Protein AF-A0A2G9P1X6-F1 (afdb_monomer_lite)

Sequence (81 aa):
MGPALEAKEALEVLMNQKIVPDLIDKVCNIAGSMFELLGKKNGYALAKKILESGKAEQKMREIIKAQGGNPSIRPEDIRIG

Structure (mmCIF, N/CA/C/O backbone):
data_AF-A0A2G9P1X6-F1
#
_entry.id   AF-A0A2G9P1X6-F1
#
loop_
_atom_site.group_PDB
_atom_site.id
_atom_site.type_symbol
_atom_site.label_atom_id
_atom_site.label_alt_id
_atom_site.label_comp_id
_atom_site.label_asym_id
_atom_site.label_entity_id
_atom_site.label_seq_id
_atom_site.pdbx_PDB_ins_code
_atom_site.Cartn_x
_atom_site.Cartn_y
_atom_site.Cartn_z
_atom_site.occupancy
_atom_site.B_iso_or_equiv
_atom_site.auth_seq_id
_atom_site.auth_comp_id
_atom_site.auth_asym_id
_atom_site.auth_atom_id
_atom_site.pdbx_PDB_model_num
ATOM 1 N N . MET A 1 1 ? 15.108 11.518 -8.645 1.00 64.19 1 MET A N 1
ATOM 2 C CA . MET A 1 1 ? 14.880 10.090 -8.351 1.00 64.19 1 MET A CA 1
ATOM 3 C C . MET A 1 1 ? 14.391 9.429 -9.633 1.00 64.19 1 MET A C 1
ATOM 5 O O . MET A 1 1 ? 13.862 10.135 -10.483 1.00 64.19 1 MET A O 1
ATOM 9 N N . GLY A 1 2 ? 14.729 8.157 -9.856 1.00 91.44 2 GLY A N 1
ATOM 10 C CA . GLY A 1 2 ? 14.443 7.455 -11.113 1.00 91.44 2 GLY A CA 1
ATOM 11 C C . GLY A 1 2 ? 13.226 6.532 -10.979 1.00 91.44 2 GLY A C 1
ATOM 12 O O . GLY A 1 2 ? 13.056 5.956 -9.902 1.00 91.44 2 GLY A O 1
ATOM 13 N N . PRO A 1 3 ? 12.434 6.311 -12.048 1.00 94.44 3 PRO A N 1
ATOM 14 C CA . PRO A 1 3 ? 11.208 5.509 -11.979 1.00 94.44 3 PRO A CA 1
ATOM 15 C C . PRO A 1 3 ? 11.400 4.111 -11.370 1.00 94.44 3 PRO A C 1
ATOM 17 O O . PRO A 1 3 ? 10.578 3.657 -10.581 1.00 94.44 3 PRO A O 1
ATOM 20 N N . ALA A 1 4 ? 12.510 3.437 -11.690 1.00 95.81 4 ALA A N 1
ATOM 21 C CA . ALA A 1 4 ? 12.806 2.101 -11.170 1.00 95.81 4 ALA A CA 1
ATOM 22 C C . ALA A 1 4 ? 13.107 2.093 -9.659 1.00 95.81 4 ALA A C 1
ATOM 24 O O . ALA A 1 4 ? 12.659 1.200 -8.944 1.00 95.81 4 ALA A O 1
ATOM 25 N N . LEU A 1 5 ? 13.840 3.097 -9.164 1.00 95.50 5 LEU A N 1
ATOM 26 C CA . LEU A 1 5 ? 14.168 3.234 -7.740 1.00 95.50 5 LEU A CA 1
ATOM 27 C C . LEU A 1 5 ? 12.919 3.530 -6.905 1.00 95.50 5 LEU A C 1
ATOM 29 O O . LEU A 1 5 ? 12.740 2.937 -5.846 1.00 95.50 5 LEU A O 1
ATOM 33 N N . GLU A 1 6 ? 12.046 4.404 -7.404 1.00 95.19 6 GLU A N 1
ATOM 34 C CA . GLU A 1 6 ? 10.786 4.746 -6.739 1.00 95.19 6 GLU A CA 1
ATOM 35 C C . GLU A 1 6 ? 9.824 3.554 -6.710 1.00 95.19 6 GLU A C 1
ATOM 37 O O . GLU A 1 6 ? 9.249 3.254 -5.666 1.00 95.19 6 GLU A O 1
ATOM 42 N N . ALA A 1 7 ? 9.694 2.823 -7.824 1.00 96.00 7 ALA A N 1
ATOM 43 C CA . ALA A 1 7 ? 8.867 1.619 -7.882 1.00 96.00 7 ALA A CA 1
ATOM 44 C C . ALA A 1 7 ? 9.358 0.542 -6.903 1.00 96.00 7 ALA A C 1
ATOM 46 O O . ALA A 1 7 ? 8.550 -0.108 -6.236 1.00 96.00 7 ALA A O 1
ATOM 47 N N . LYS A 1 8 ? 10.683 0.386 -6.786 1.00 96.56 8 LYS A N 1
ATOM 48 C CA . LYS A 1 8 ? 11.300 -0.520 -5.820 1.00 96.56 8 LYS A CA 1
ATOM 49 C C . LYS A 1 8 ? 10.979 -0.116 -4.386 1.00 96.56 8 LYS A C 1
ATOM 51 O O . LYS A 1 8 ? 10.442 -0.936 -3.650 1.00 96.56 8 LYS A O 1
ATOM 56 N N . GLU A 1 9 ? 11.244 1.132 -4.002 1.00 96.44 9 GLU A N 1
ATOM 57 C CA . GLU A 1 9 ? 10.974 1.606 -2.639 1.00 96.44 9 GLU A CA 1
ATOM 58 C C . GLU A 1 9 ? 9.485 1.510 -2.281 1.00 96.44 9 GLU A C 1
ATOM 60 O O . GLU A 1 9 ? 9.139 1.053 -1.192 1.00 96.44 9 GLU A O 1
ATOM 65 N N . ALA A 1 10 ? 8.593 1.878 -3.204 1.00 96.88 10 ALA A N 1
ATOM 66 C CA . ALA A 1 10 ? 7.154 1.767 -2.994 1.00 96.88 10 ALA A CA 1
ATOM 67 C C . ALA A 1 10 ? 6.723 0.314 -2.743 1.00 96.88 10 ALA A C 1
ATOM 69 O O . ALA A 1 10 ? 5.926 0.056 -1.838 1.00 96.88 10 ALA A O 1
ATOM 70 N N . LEU A 1 11 ? 7.261 -0.641 -3.510 1.00 97.75 11 LEU A N 1
ATOM 71 C CA . LEU A 1 11 ? 6.966 -2.058 -3.318 1.00 97.75 11 LEU A CA 1
ATOM 72 C C . LEU A 1 11 ? 7.552 -2.587 -1.997 1.00 97.75 11 LEU A C 1
ATOM 74 O O . LEU A 1 11 ? 6.850 -3.294 -1.280 1.00 97.75 11 LEU A O 1
ATOM 78 N N . GLU A 1 12 ? 8.778 -2.201 -1.629 1.00 97.94 12 GLU A N 1
ATOM 79 C CA . GLU A 1 12 ? 9.397 -2.564 -0.340 1.00 97.94 12 GLU A CA 1
ATOM 80 C C . GLU A 1 12 ? 8.572 -2.066 0.857 1.00 97.94 12 GLU A C 1
ATOM 82 O O . GLU A 1 12 ? 8.411 -2.789 1.843 1.00 97.94 12 GLU A O 1
ATOM 87 N N . VAL A 1 13 ? 8.023 -0.851 0.770 1.00 98.00 13 VAL A N 1
ATOM 88 C CA . VAL A 1 13 ? 7.163 -0.270 1.813 1.00 98.00 13 VAL A CA 1
ATOM 89 C C . VAL A 1 13 ? 5.817 -0.987 1.881 1.00 98.00 13 VAL A C 1
ATOM 91 O O . VAL A 1 13 ? 5.375 -1.341 2.972 1.00 98.00 13 VAL A O 1
ATO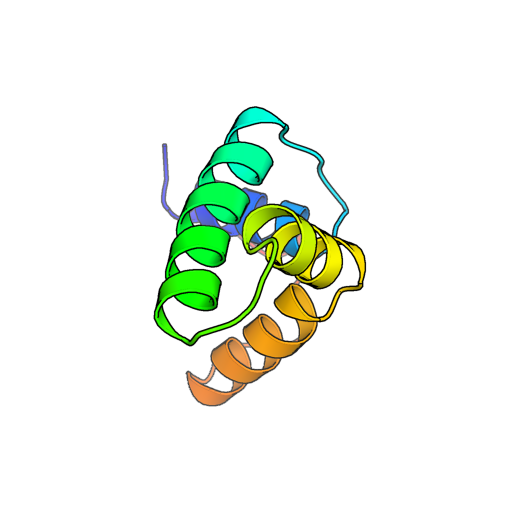M 94 N N . LEU A 1 14 ? 5.176 -1.256 0.738 1.00 98.00 14 LEU A N 1
ATOM 95 C CA . LEU A 1 14 ? 3.922 -2.018 0.694 1.00 98.00 14 LEU A CA 1
ATOM 96 C C . LEU A 1 14 ? 4.085 -3.422 1.288 1.00 98.00 14 LEU A C 1
ATOM 98 O O . LEU A 1 14 ? 3.204 -3.874 2.013 1.00 98.00 14 LEU A O 1
ATOM 102 N N . MET A 1 15 ? 5.218 -4.074 1.021 1.00 97.88 15 MET A N 1
ATOM 103 C CA . MET A 1 15 ? 5.572 -5.397 1.546 1.00 97.88 15 MET A CA 1
ATOM 104 C C . MET A 1 15 ? 6.066 -5.374 3.003 1.00 97.88 15 MET A C 1
ATOM 106 O O . MET A 1 15 ? 6.484 -6.410 3.518 1.00 97.88 15 MET A O 1
ATOM 110 N N . ASN A 1 16 ? 6.062 -4.215 3.672 1.00 96.69 16 ASN A N 1
ATOM 111 C CA . ASN A 1 16 ? 6.611 -4.018 5.020 1.00 96.69 16 ASN A CA 1
ATOM 112 C C . ASN A 1 16 ? 8.087 -4.460 5.174 1.00 96.69 16 ASN A C 1
ATOM 114 O O . ASN A 1 16 ? 8.542 -4.753 6.278 1.00 96.69 16 ASN A O 1
ATOM 118 N N . GLN A 1 17 ? 8.855 -4.497 4.080 1.00 97.19 17 GLN A N 1
ATOM 119 C CA . GLN A 1 17 ? 10.286 -4.830 4.084 1.00 97.19 17 GLN A CA 1
ATOM 120 C C . GLN A 1 17 ? 11.162 -3.614 4.390 1.00 97.19 17 GLN A C 1
ATOM 122 O O . GLN A 1 17 ? 12.292 -3.756 4.856 1.00 97.19 17 GLN A O 1
ATOM 127 N N . LYS A 1 18 ? 10.639 -2.410 4.137 1.00 96.62 18 LYS A N 1
ATOM 128 C CA . LYS A 1 18 ? 11.321 -1.146 4.396 1.00 96.62 18 LYS A CA 1
ATOM 129 C C . LYS A 1 18 ? 10.383 -0.176 5.096 1.00 96.62 18 LYS A C 1
ATOM 131 O O . LYS A 1 18 ? 9.275 0.079 4.635 1.00 96.62 18 LYS A O 1
ATOM 136 N N . ILE A 1 19 ? 10.854 0.400 6.197 1.00 95.12 19 ILE A N 1
ATOM 137 C CA . ILE A 1 19 ? 10.130 1.432 6.939 1.00 95.12 19 ILE A CA 1
ATOM 138 C C . ILE A 1 19 ? 10.755 2.780 6.590 1.00 95.12 19 ILE A C 1
ATOM 140 O O . ILE A 1 19 ? 11.899 3.049 6.949 1.00 95.12 19 ILE A O 1
ATOM 144 N N . VAL A 1 20 ? 9.996 3.627 5.894 1.00 96.38 20 VAL A N 1
ATOM 145 C CA . VAL A 1 20 ? 10.379 5.009 5.574 1.00 96.38 20 VAL A CA 1
ATOM 146 C C . VAL A 1 20 ? 9.382 5.938 6.276 1.00 96.38 20 VAL A C 1
ATOM 148 O O . VAL A 1 20 ? 8.309 6.182 5.720 1.00 96.38 20 VAL A O 1
ATOM 151 N N . PRO A 1 21 ? 9.675 6.417 7.504 1.00 95.69 21 PRO A N 1
ATOM 152 C CA . PRO A 1 21 ? 8.693 7.100 8.349 1.00 95.69 21 PRO A CA 1
ATOM 153 C C . PRO A 1 21 ? 7.994 8.277 7.664 1.00 95.69 21 PRO A C 1
ATOM 155 O O . PRO A 1 21 ? 6.769 8.321 7.652 1.00 95.69 21 PRO A O 1
ATOM 158 N N . ASP A 1 22 ? 8.750 9.164 7.013 1.00 96.69 22 ASP A N 1
ATOM 159 C CA . ASP A 1 22 ? 8.193 10.352 6.352 1.00 96.69 22 ASP A CA 1
ATOM 160 C C . ASP A 1 22 ? 7.271 10.004 5.177 1.00 96.69 22 ASP A C 1
ATOM 162 O O . ASP A 1 22 ? 6.266 10.676 4.944 1.00 96.69 22 ASP A O 1
ATOM 166 N N . LEU A 1 23 ? 7.608 8.956 4.418 1.00 96.12 23 LEU A N 1
ATOM 167 C CA . LEU A 1 23 ? 6.786 8.481 3.306 1.00 96.12 23 LEU A CA 1
ATOM 168 C C . LEU A 1 23 ? 5.505 7.836 3.834 1.00 96.12 23 LEU A C 1
ATOM 170 O O . LEU A 1 23 ? 4.415 8.165 3.371 1.00 96.12 23 LEU A O 1
ATOM 174 N N . ILE A 1 24 ? 5.633 6.950 4.824 1.00 97.50 24 ILE A N 1
ATOM 175 C CA . ILE A 1 24 ? 4.497 6.269 5.450 1.00 97.50 24 ILE A CA 1
ATOM 176 C C . ILE A 1 24 ? 3.540 7.293 6.053 1.00 97.50 24 ILE A C 1
ATOM 178 O O . ILE A 1 24 ? 2.337 7.206 5.813 1.00 97.50 24 ILE A O 1
ATOM 182 N N . ASP A 1 25 ? 4.058 8.280 6.782 1.00 98.00 25 ASP A N 1
ATOM 183 C CA . ASP A 1 25 ? 3.244 9.314 7.406 1.00 98.00 25 ASP A CA 1
ATOM 184 C C . ASP A 1 25 ? 2.488 10.144 6.361 1.00 98.00 25 ASP A C 1
ATOM 186 O O . ASP A 1 25 ? 1.263 10.270 6.431 1.00 98.00 25 ASP A O 1
ATOM 190 N N . LYS A 1 26 ? 3.180 10.624 5.318 1.00 97.81 26 LYS A N 1
ATOM 191 C CA . LYS A 1 26 ? 2.548 11.375 4.220 1.00 97.81 26 LYS A CA 1
ATOM 192 C C . LYS A 1 26 ? 1.456 10.568 3.517 1.00 97.81 26 LYS A C 1
ATOM 194 O O . LYS A 1 26 ? 0.357 11.082 3.312 1.00 97.81 26 LYS A O 1
ATOM 199 N N . VAL A 1 27 ? 1.724 9.311 3.162 1.00 97.44 27 VAL A N 1
ATOM 200 C CA . VAL A 1 27 ? 0.763 8.468 2.430 1.00 97.44 27 VAL A CA 1
ATOM 201 C C . VAL A 1 27 ? -0.428 8.089 3.315 1.00 97.44 27 VAL A C 1
ATOM 203 O O . VAL A 1 27 ? -1.568 8.132 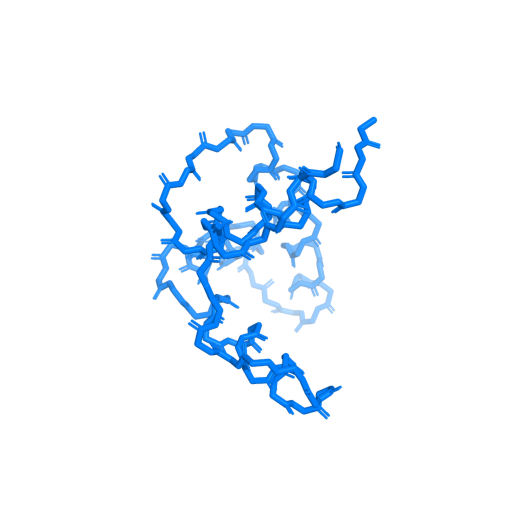2.848 1.00 97.44 27 VAL A O 1
ATOM 206 N N . CYS A 1 28 ? -0.202 7.783 4.597 1.00 98.25 28 CYS A N 1
ATOM 207 C CA . CYS A 1 28 ? -1.281 7.488 5.543 1.00 98.25 28 CYS A CA 1
ATOM 208 C C . CYS A 1 28 ? -2.155 8.715 5.822 1.00 98.25 28 CYS A C 1
ATOM 210 O O . CYS A 1 28 ? -3.365 8.559 5.964 1.00 98.25 28 CYS A O 1
ATOM 212 N N . ASN A 1 29 ? -1.584 9.923 5.844 1.00 98.38 29 ASN A N 1
ATOM 213 C CA . ASN A 1 29 ? -2.355 11.164 5.948 1.00 98.38 29 ASN A CA 1
ATOM 214 C C . ASN A 1 29 ? -3.258 11.371 4.723 1.00 98.38 29 ASN A C 1
ATOM 216 O O . ASN A 1 29 ? -4.454 11.602 4.877 1.00 98.38 29 ASN A O 1
ATOM 220 N N . ILE A 1 30 ? -2.727 11.213 3.504 1.00 98.19 30 ILE A N 1
ATOM 221 C CA . ILE A 1 30 ? -3.514 11.364 2.266 1.00 98.19 30 ILE A CA 1
ATOM 222 C C . ILE A 1 30 ? -4.635 10.317 2.196 1.00 98.19 30 ILE A C 1
ATOM 224 O O . ILE A 1 30 ? -5.804 10.666 2.020 1.00 98.19 30 ILE A O 1
ATOM 228 N N . ALA A 1 31 ? -4.300 9.035 2.370 1.00 98.19 31 ALA A N 1
ATOM 229 C CA . ALA A 1 31 ? -5.283 7.953 2.349 1.00 98.19 31 ALA A CA 1
ATOM 230 C C . ALA A 1 31 ? -6.302 8.090 3.492 1.00 98.19 31 ALA A C 1
ATOM 232 O O . ALA A 1 31 ? -7.489 7.821 3.307 1.00 98.19 31 ALA A O 1
ATOM 233 N N . GLY A 1 32 ? -5.854 8.555 4.659 1.00 98.56 32 GLY A N 1
ATOM 234 C CA . GLY A 1 32 ? -6.699 8.834 5.809 1.00 98.56 32 GLY A CA 1
ATOM 235 C C . GLY A 1 32 ? -7.760 9.887 5.519 1.00 98.56 32 GLY A C 1
ATOM 236 O O . GLY A 1 32 ? -8.940 9.623 5.746 1.00 98.56 32 GLY A O 1
ATOM 237 N N . SER A 1 33 ? -7.371 11.015 4.923 1.00 98.44 33 SER A N 1
ATOM 238 C CA . SER A 1 33 ? -8.313 12.048 4.481 1.00 98.44 33 SER A CA 1
ATOM 239 C C . SER A 1 33 ? -9.347 11.495 3.497 1.00 98.44 33 SER A C 1
ATOM 241 O O . SER A 1 33 ? -10.531 11.803 3.606 1.00 98.44 33 SER A O 1
ATOM 243 N N . MET A 1 34 ? -8.947 10.614 2.570 1.00 98.25 34 MET A N 1
ATOM 244 C CA . MET A 1 34 ? -9.894 9.957 1.657 1.00 98.25 34 MET A CA 1
ATOM 245 C C . MET A 1 34 ? -10.882 9.047 2.398 1.00 98.25 34 MET A C 1
ATOM 247 O O . MET A 1 34 ? -12.070 9.042 2.083 1.00 98.25 34 MET A O 1
ATOM 251 N N . PHE A 1 35 ? -10.425 8.289 3.398 1.00 98.12 35 PHE A N 1
ATOM 252 C CA . PHE A 1 35 ? -11.317 7.470 4.220 1.00 98.12 35 PHE A CA 1
ATOM 2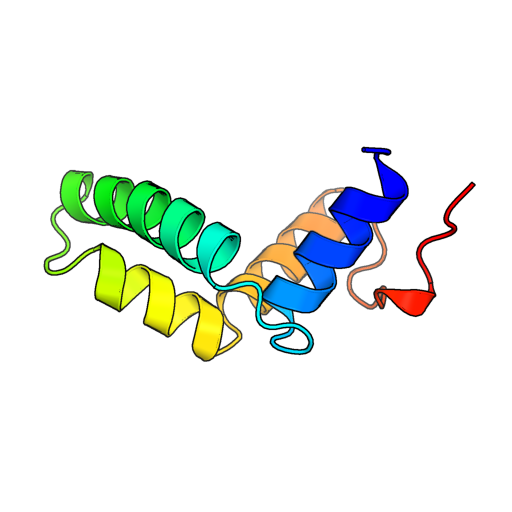53 C C . PHE A 1 35 ? -12.307 8.320 5.024 1.00 98.12 35 PHE A C 1
ATOM 255 O O . PHE A 1 35 ? -13.473 7.939 5.144 1.00 98.12 35 PHE A O 1
ATOM 262 N N . GLU A 1 36 ? -11.871 9.470 5.533 1.00 98.06 36 GLU A N 1
ATOM 263 C CA . GLU A 1 36 ? -12.718 10.402 6.285 1.00 98.06 36 GLU A CA 1
ATOM 264 C C . GLU A 1 36 ? -13.773 11.076 5.408 1.00 98.06 36 GLU A C 1
ATOM 266 O O . GLU A 1 36 ? -14.934 11.151 5.812 1.00 98.06 36 GLU A O 1
ATOM 271 N N . LEU A 1 37 ? -13.427 11.443 4.169 1.00 97.88 37 LEU A N 1
ATOM 272 C CA . LEU A 1 37 ? -14.399 11.912 3.173 1.00 97.88 37 LEU A CA 1
ATOM 273 C C . LEU A 1 37 ? -15.493 10.870 2.882 1.00 97.88 37 LEU A C 1
ATOM 275 O O . LEU A 1 37 ? -16.628 11.228 2.577 1.00 97.88 37 LEU A O 1
ATOM 279 N N . LEU A 1 38 ? -15.173 9.581 3.017 1.00 97.06 38 LEU A N 1
ATOM 280 C CA . LEU A 1 38 ? -16.114 8.464 2.876 1.00 97.06 38 LEU A CA 1
ATOM 281 C C . LEU A 1 38 ? -16.804 8.083 4.203 1.00 97.06 38 LEU A C 1
ATOM 283 O O . LEU A 1 38 ? -17.415 7.015 4.306 1.00 97.06 38 LEU A O 1
ATOM 287 N N . GLY A 1 39 ? -16.695 8.923 5.236 1.00 96.75 39 GLY A N 1
ATOM 288 C CA . GLY A 1 39 ? -17.367 8.753 6.524 1.00 96.75 39 GLY A CA 1
ATOM 289 C C . GLY A 1 39 ? -16.704 7.759 7.483 1.00 96.75 39 GLY A C 1
ATOM 290 O O . GLY A 1 39 ? -17.320 7.360 8.475 1.00 96.75 39 GLY A O 1
ATOM 291 N N . LYS A 1 40 ? -15.464 7.319 7.226 1.00 97.31 40 LYS A N 1
ATOM 292 C CA . LYS A 1 40 ? -14.695 6.522 8.198 1.00 97.31 40 LYS A CA 1
ATOM 293 C C . LYS A 1 40 ? -14.086 7.443 9.255 1.00 97.31 40 LYS A C 1
ATOM 295 O O . LYS A 1 40 ? -13.647 8.537 8.947 1.00 97.31 40 LYS A O 1
ATOM 300 N N . LYS A 1 41 ? -14.038 6.994 10.510 1.00 95.31 41 LYS A N 1
ATOM 301 C CA . LYS A 1 41 ? -13.373 7.727 11.601 1.00 95.31 41 LYS A CA 1
ATOM 302 C C . LYS A 1 41 ? -11.906 7.315 11.710 1.00 95.31 41 LYS A C 1
ATOM 304 O O . LYS A 1 41 ? -11.591 6.154 11.450 1.00 95.31 41 LYS A O 1
ATOM 309 N N . ASN A 1 42 ? -11.056 8.230 12.177 1.00 96.88 42 ASN A N 1
ATOM 310 C CA . ASN A 1 42 ? -9.622 8.015 12.400 1.00 96.88 42 ASN A CA 1
ATOM 311 C C . ASN A 1 42 ? -8.912 7.512 11.133 1.00 96.88 42 ASN A C 1
ATOM 313 O O . ASN A 1 42 ? -8.288 6.445 11.139 1.00 96.88 42 ASN A O 1
ATOM 317 N N . GLY A 1 43 ? -9.034 8.266 10.037 1.00 98.31 43 GLY A N 1
ATOM 318 C CA . GLY A 1 43 ? -8.595 7.847 8.708 1.00 98.31 43 GLY A CA 1
ATOM 319 C C . GLY A 1 43 ? -7.119 7.463 8.659 1.00 98.31 43 GLY A C 1
ATOM 320 O O . GLY A 1 43 ? -6.782 6.417 8.105 1.00 98.31 43 GLY A O 1
ATOM 321 N N . TYR A 1 44 ? -6.249 8.252 9.294 1.00 98.44 44 TYR A N 1
ATOM 322 C CA . TYR A 1 44 ? -4.815 7.957 9.371 1.00 98.44 44 TYR A CA 1
ATOM 323 C C . TYR A 1 44 ? -4.538 6.585 10.002 1.00 98.44 44 TYR A C 1
ATOM 325 O O . TYR A 1 44 ? -3.830 5.756 9.430 1.00 98.44 44 TYR A O 1
ATOM 333 N N . ALA A 1 45 ? -5.134 6.314 11.168 1.00 98.50 45 ALA A N 1
ATOM 334 C CA . ALA A 1 45 ? -4.938 5.053 11.881 1.00 98.50 45 ALA A CA 1
ATOM 335 C C . ALA A 1 45 ? -5.487 3.862 11.079 1.00 98.50 45 ALA A C 1
ATOM 337 O O . ALA A 1 45 ? -4.889 2.786 11.072 1.00 98.50 45 ALA A O 1
ATOM 338 N N . LEU A 1 46 ? -6.603 4.058 10.366 1.00 98.50 46 LEU A N 1
ATOM 339 C CA . LEU A 1 46 ? -7.149 3.062 9.448 1.00 98.50 46 LEU A CA 1
ATOM 340 C C . LEU A 1 46 ? -6.195 2.786 8.275 1.00 98.50 46 LEU A C 1
ATOM 342 O O . LEU A 1 46 ? -5.935 1.621 7.978 1.00 98.50 46 LEU A O 1
ATOM 346 N N . ALA A 1 47 ? -5.659 3.828 7.636 1.00 98.50 47 ALA A N 1
ATOM 347 C CA . ALA A 1 47 ? -4.711 3.701 6.532 1.00 98.50 47 ALA A CA 1
ATOM 348 C C . ALA A 1 47 ? -3.437 2.966 6.962 1.00 98.50 47 ALA A C 1
ATOM 350 O O . ALA A 1 47 ? -3.040 1.992 6.318 1.00 98.50 47 ALA A O 1
ATOM 351 N N . LYS A 1 48 ? -2.864 3.359 8.104 1.00 98.19 48 LYS A N 1
ATOM 352 C CA . LYS A 1 48 ? -1.684 2.713 8.68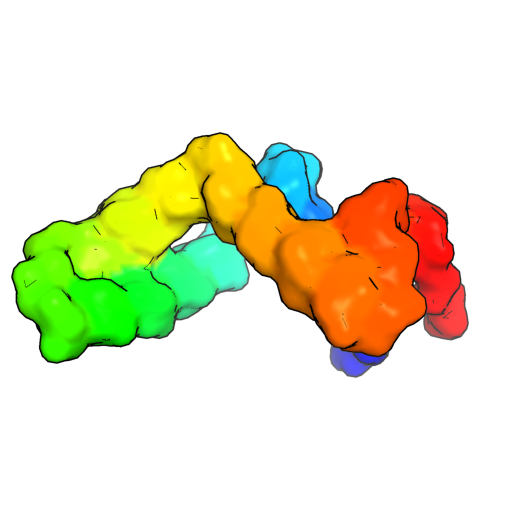3 1.00 98.19 48 LYS A CA 1
ATOM 353 C C . LYS A 1 48 ? -1.935 1.233 8.976 1.00 98.19 48 LYS A C 1
ATOM 355 O O . LYS A 1 48 ? -1.165 0.384 8.543 1.00 98.19 48 LYS A O 1
ATOM 360 N N . LYS A 1 49 ? -3.077 0.903 9.590 1.00 98.38 49 LYS A N 1
ATOM 361 C CA . LYS A 1 49 ? -3.482 -0.490 9.842 1.00 98.38 49 LYS A CA 1
ATOM 362 C C . LYS A 1 49 ? -3.625 -1.306 8.552 1.00 98.38 49 LYS A C 1
ATOM 364 O O . LYS A 1 49 ? -3.294 -2.489 8.537 1.00 98.38 49 LYS A O 1
ATOM 369 N N . ILE A 1 50 ? -4.141 -0.713 7.473 1.00 98.44 50 ILE A N 1
ATOM 370 C CA . ILE A 1 50 ? -4.269 -1.385 6.169 1.00 98.44 50 ILE A CA 1
ATOM 371 C C . ILE A 1 50 ? -2.888 -1.702 5.583 1.00 98.44 50 ILE A C 1
ATOM 373 O O . ILE A 1 50 ? -2.694 -2.824 5.108 1.00 98.44 50 ILE A O 1
ATOM 377 N N . LEU A 1 51 ? -1.944 -0.759 5.657 1.00 98.06 51 LEU A N 1
ATOM 378 C CA . LEU A 1 51 ? -0.560 -0.954 5.219 1.00 98.06 51 LEU A CA 1
ATOM 379 C C . LEU A 1 51 ? 0.137 -2.062 6.028 1.00 98.06 51 LEU A C 1
ATOM 381 O O . LEU A 1 51 ? 0.582 -3.055 5.455 1.00 98.06 51 LEU A O 1
ATOM 385 N N . GLU A 1 52 ? 0.127 -1.948 7.358 1.00 97.31 52 GLU A N 1
ATOM 386 C CA . GLU A 1 52 ? 0.781 -2.899 8.274 1.00 97.31 52 GLU A CA 1
ATOM 387 C C . GLU A 1 52 ? 0.194 -4.315 8.178 1.00 97.31 52 GLU A C 1
ATOM 389 O O . GLU A 1 52 ? 0.898 -5.304 8.346 1.00 97.31 52 GLU A O 1
ATOM 394 N N . SER A 1 53 ? -1.103 -4.438 7.875 1.00 98.25 53 SER A N 1
ATOM 395 C CA . SER A 1 53 ? -1.756 -5.744 7.710 1.00 98.25 53 SER A CA 1
ATOM 396 C C . SER A 1 53 ? -1.424 -6.468 6.397 1.00 98.25 53 SER A C 1
ATOM 398 O O . SER A 1 53 ? -1.909 -7.578 6.192 1.00 98.25 53 SER A O 1
ATOM 400 N N . GLY A 1 54 ? -0.694 -5.833 5.473 1.00 97.75 54 GLY A N 1
ATOM 401 C CA . GLY A 1 54 ? -0.414 -6.371 4.133 1.00 97.75 54 GLY A CA 1
ATOM 402 C C . GLY A 1 54 ? -1.593 -6.283 3.153 1.00 97.75 54 GLY A C 1
ATOM 403 O O . GLY A 1 54 ? -1.469 -6.638 1.982 1.00 97.75 54 GLY A O 1
ATOM 404 N N . LYS A 1 55 ? -2.749 -5.752 3.571 1.00 98.50 55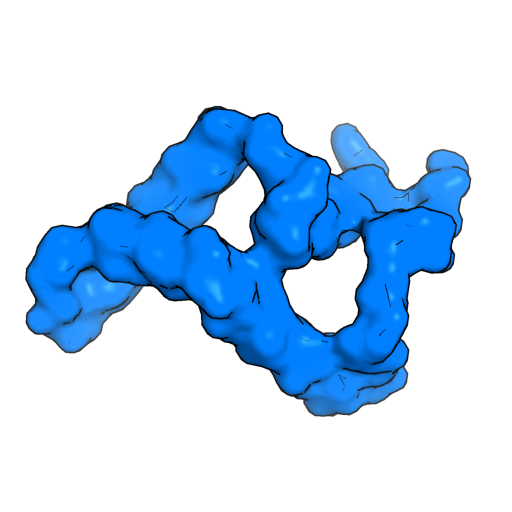 LYS A N 1
ATOM 405 C CA . LYS A 1 55 ? -3.912 -5.571 2.682 1.00 98.50 55 LYS A CA 1
ATOM 406 C C . LYS A 1 55 ? -3.628 -4.600 1.535 1.00 98.50 55 LYS A C 1
ATOM 408 O O . LYS A 1 55 ? -4.137 -4.800 0.432 1.00 98.50 55 LYS A O 1
ATOM 413 N N . ALA A 1 56 ? -2.825 -3.562 1.785 1.00 98.38 56 ALA A N 1
ATOM 414 C CA . ALA A 1 56 ? -2.391 -2.631 0.743 1.00 98.38 56 ALA A CA 1
ATOM 415 C C . ALA A 1 56 ? -1.572 -3.347 -0.346 1.00 98.38 56 ALA A C 1
ATOM 417 O O . ALA A 1 56 ? -1.850 -3.186 -1.534 1.00 98.38 56 ALA A O 1
ATOM 418 N N . GLU A 1 57 ? -0.619 -4.191 0.059 1.00 98.44 57 GLU A N 1
ATOM 419 C CA . GLU A 1 57 ? 0.180 -5.022 -0.844 1.00 98.44 57 GLU A CA 1
ATOM 420 C C . GLU A 1 57 ? -0.698 -5.971 -1.661 1.00 98.44 57 GLU A C 1
ATOM 422 O O . GLU A 1 57 ? -0.600 -5.999 -2.887 1.00 98.44 57 GLU A O 1
ATOM 427 N N . GLN A 1 58 ? -1.600 -6.707 -1.001 1.00 98.56 58 GLN A N 1
ATOM 428 C CA . GLN A 1 58 ? -2.513 -7.632 -1.672 1.00 98.56 58 GLN A CA 1
ATOM 429 C C . GLN A 1 58 ? -3.301 -6.918 -2.775 1.00 98.56 58 GLN A C 1
ATOM 431 O O . GLN A 1 58 ? -3.364 -7.401 -3.909 1.00 98.56 58 GLN A O 1
ATOM 436 N N . LYS A 1 59 ? -3.853 -5.736 -2.469 1.00 98.56 59 LYS A N 1
ATOM 437 C CA . LYS A 1 59 ? -4.610 -4.967 -3.456 1.00 98.56 59 LYS A CA 1
ATOM 438 C C . LYS A 1 59 ? -3.727 -4.463 -4.595 1.00 98.56 59 LYS A C 1
ATOM 440 O O . LYS A 1 59 ? -4.156 -4.487 -5.746 1.00 98.56 59 LYS A O 1
ATOM 445 N N . MET A 1 60 ? -2.492 -4.058 -4.301 1.00 98.44 60 MET A N 1
ATOM 446 C CA . MET A 1 60 ? -1.530 -3.681 -5.335 1.00 98.44 60 MET A CA 1
ATOM 447 C C . MET A 1 60 ? -1.209 -4.861 -6.265 1.00 98.44 60 MET A C 1
ATOM 449 O O . MET A 1 60 ? -1.197 -4.688 -7.480 1.00 98.44 60 MET A O 1
ATOM 453 N N . ARG A 1 61 ? -1.037 -6.081 -5.738 1.00 98.50 61 ARG A N 1
ATOM 454 C CA . ARG A 1 61 ? -0.811 -7.287 -6.559 1.00 98.50 61 ARG A CA 1
ATOM 455 C C . ARG A 1 61 ? -1.996 -7.597 -7.478 1.00 98.50 61 ARG A C 1
ATOM 457 O O . ARG A 1 61 ? -1.789 -7.973 -8.631 1.00 98.50 61 ARG A O 1
ATO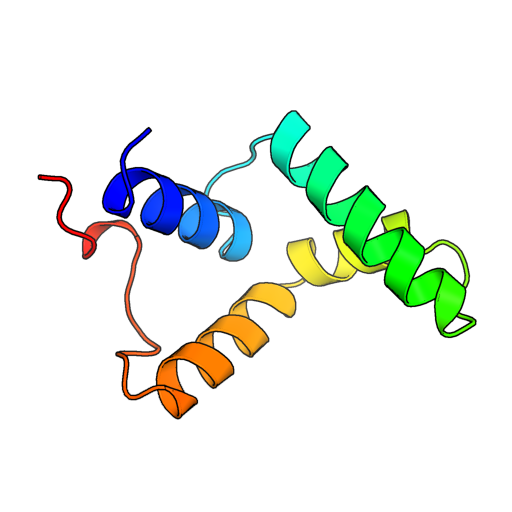M 464 N N . GLU A 1 62 ? -3.230 -7.392 -7.013 1.00 98.75 62 GLU A N 1
ATOM 465 C CA . GLU A 1 62 ? -4.424 -7.483 -7.868 1.00 98.75 62 GLU A CA 1
ATOM 466 C C . GLU A 1 62 ? -4.392 -6.455 -9.010 1.00 98.75 62 GLU A C 1
ATOM 468 O O . GLU A 1 62 ? -4.686 -6.807 -10.153 1.00 98.75 62 GLU A O 1
ATOM 473 N N . ILE A 1 63 ? -4.003 -5.206 -8.720 1.00 98.56 63 ILE A N 1
ATOM 474 C CA . ILE A 1 63 ? -3.884 -4.132 -9.719 1.00 98.56 63 ILE A CA 1
ATOM 475 C C . ILE A 1 63 ? -2.803 -4.471 -10.752 1.00 98.56 63 ILE A C 1
ATOM 477 O O . ILE A 1 63 ? -3.070 -4.393 -11.949 1.00 98.56 63 ILE A O 1
ATOM 481 N N . ILE A 1 64 ? -1.622 -4.919 -10.310 1.00 98.31 64 ILE A N 1
ATOM 482 C CA . ILE A 1 64 ? -0.526 -5.344 -11.195 1.00 98.31 64 ILE A CA 1
ATOM 483 C C . ILE A 1 64 ? -1.006 -6.445 -12.144 1.00 98.31 64 ILE A C 1
ATOM 485 O O . ILE A 1 64 ? -0.802 -6.347 -13.353 1.00 98.31 64 ILE A O 1
ATOM 489 N N . LYS A 1 65 ? -1.698 -7.466 -11.617 1.00 98.56 65 LYS A N 1
ATOM 490 C CA . LYS A 1 65 ? -2.265 -8.550 -12.431 1.00 98.56 65 LYS A CA 1
ATOM 491 C C . LYS A 1 65 ? -3.274 -8.025 -13.454 1.00 98.56 65 LYS A C 1
ATOM 493 O O . LYS A 1 65 ? -3.232 -8.431 -14.610 1.00 98.56 65 LYS A O 1
ATOM 498 N N . ALA A 1 66 ? -4.175 -7.134 -13.038 1.00 98.56 66 ALA A N 1
ATOM 499 C CA . ALA A 1 66 ? -5.196 -6.559 -13.914 1.00 98.56 66 ALA A CA 1
ATOM 500 C C . ALA A 1 66 ? -4.597 -5.702 -15.042 1.00 98.56 66 ALA A C 1
ATOM 502 O O . ALA A 1 66 ? -5.169 -5.631 -16.125 1.00 98.56 66 ALA A O 1
ATOM 503 N N . GLN A 1 67 ? -3.433 -5.093 -14.807 1.00 98.44 67 GLN A N 1
ATOM 504 C CA . GLN A 1 67 ? -2.679 -4.325 -15.802 1.00 98.44 67 GLN A CA 1
ATOM 505 C C . GLN A 1 67 ? -1.753 -5.196 -16.676 1.00 98.44 67 GLN A C 1
ATOM 507 O O . GLN A 1 67 ? -1.028 -4.663 -17.511 1.00 98.44 67 GLN A O 1
ATOM 512 N N . GLY A 1 68 ? -1.766 -6.525 -16.505 1.00 98.19 68 GLY A N 1
ATOM 513 C CA . GLY A 1 68 ? -0.945 -7.463 -17.282 1.00 98.19 68 GLY A CA 1
ATOM 514 C C . GLY A 1 68 ? 0.495 -7.631 -16.781 1.00 98.19 68 GLY A C 1
ATOM 515 O O . GLY A 1 68 ? 1.308 -8.252 -17.462 1.00 98.19 68 GLY A O 1
ATOM 516 N N . GLY A 1 69 ? 0.826 -7.097 -15.604 1.00 97.62 69 GLY A N 1
ATOM 517 C CA . GLY A 1 69 ? 2.124 -7.291 -14.960 1.00 97.62 69 GLY A CA 1
ATOM 518 C C . GLY A 1 69 ? 2.225 -8.610 -14.186 1.00 97.62 69 GLY A C 1
ATOM 519 O O . GLY A 1 69 ? 1.243 -9.329 -13.999 1.00 97.62 69 GLY A O 1
ATOM 520 N N . ASN A 1 70 ? 3.428 -8.917 -13.688 1.00 98.12 70 ASN A N 1
ATOM 521 C CA . ASN A 1 70 ? 3.663 -10.079 -12.829 1.00 98.12 70 ASN A CA 1
ATOM 522 C C . ASN A 1 70 ? 3.275 -9.759 -11.369 1.00 98.12 70 ASN A C 1
ATOM 524 O O . ASN A 1 70 ? 4.022 -9.043 -10.698 1.00 98.12 70 ASN A O 1
ATOM 528 N N . PRO A 1 71 ? 2.169 -10.305 -10.826 1.00 97.69 71 PRO A N 1
ATOM 529 C CA . PRO A 1 71 ? 1.758 -10.031 -9.449 1.00 97.69 71 PRO A CA 1
ATOM 530 C C . PRO A 1 71 ? 2.704 -10.617 -8.400 1.00 97.69 71 PRO A C 1
ATOM 532 O O . PRO A 1 71 ? 2.584 -10.255 -7.235 1.00 97.69 71 PRO A O 1
ATOM 535 N N . SER A 1 72 ? 3.617 -11.511 -8.782 1.00 97.81 72 SER A N 1
ATOM 536 C CA . SER A 1 72 ? 4.631 -12.112 -7.911 1.00 97.81 72 SER A CA 1
ATOM 537 C C . SER A 1 72 ? 5.988 -11.412 -8.003 1.00 97.81 72 SER A C 1
ATOM 539 O O . SER A 1 72 ? 6.956 -11.923 -7.447 1.00 97.81 72 SER A O 1
ATOM 541 N N . ILE A 1 73 ? 6.074 -10.264 -8.689 1.00 97.94 73 ILE A N 1
ATOM 542 C CA . ILE A 1 73 ? 7.301 -9.465 -8.738 1.00 97.94 73 ILE A CA 1
ATOM 543 C C . ILE A 1 73 ? 7.774 -9.116 -7.323 1.00 97.94 73 ILE A C 1
ATOM 545 O O . ILE A 1 73 ? 6.960 -8.808 -6.437 1.00 97.94 73 ILE A O 1
ATOM 549 N N . ARG A 1 74 ? 9.090 -9.178 -7.121 1.00 97.62 74 ARG A N 1
ATOM 550 C CA . ARG A 1 74 ? 9.760 -8.770 -5.890 1.00 97.62 74 ARG A CA 1
ATOM 551 C C . ARG A 1 74 ? 10.602 -7.513 -6.138 1.00 97.62 74 ARG A C 1
ATOM 553 O O . ARG A 1 74 ? 11.021 -7.286 -7.277 1.00 97.62 74 ARG A O 1
ATOM 560 N N . PRO A 1 75 ? 10.871 -6.691 -5.110 1.00 96.62 75 PRO A N 1
ATOM 561 C CA . PRO A 1 75 ? 11.673 -5.476 -5.256 1.00 96.62 75 PRO A CA 1
ATOM 562 C C . PRO A 1 75 ? 13.035 -5.685 -5.935 1.00 96.62 75 PRO A C 1
ATOM 564 O O . PRO A 1 75 ? 13.483 -4.844 -6.711 1.00 96.62 75 PRO A O 1
ATOM 567 N N . GLU A 1 76 ? 13.689 -6.814 -5.673 1.00 95.69 76 GLU A N 1
ATOM 568 C CA . GLU A 1 76 ? 14.972 -7.213 -6.256 1.00 95.69 76 GLU A CA 1
ATOM 569 C C . GLU A 1 76 ? 14.907 -7.541 -7.754 1.00 95.69 76 GLU A C 1
ATOM 571 O O . GLU A 1 76 ? 15.929 -7.477 -8.435 1.00 95.69 76 GLU A O 1
ATOM 576 N N . ASP A 1 77 ? 13.722 -7.850 -8.285 1.00 96.38 77 ASP A N 1
ATOM 577 C CA . ASP A 1 77 ? 13.533 -8.152 -9.705 1.00 96.38 77 ASP A CA 1
ATOM 578 C C . ASP A 1 77 ? 13.437 -6.858 -10.551 1.00 96.38 77 ASP A C 1
ATOM 580 O O . ASP A 1 77 ? 13.523 -6.898 -11.783 1.00 96.38 77 ASP A O 1
ATOM 584 N N . ILE A 1 78 ? 13.278 -5.692 -9.905 1.00 95.12 78 ILE A N 1
ATOM 585 C CA . ILE A 1 78 ? 13.207 -4.381 -10.559 1.00 95.12 78 ILE A CA 1
ATOM 586 C C . ILE A 1 78 ? 14.621 -3.926 -10.933 1.00 95.12 78 ILE A C 1
ATOM 588 O O . ILE A 1 78 ? 15.445 -3.590 -10.080 1.00 95.12 78 ILE A O 1
ATOM 592 N N . ARG A 1 79 ? 14.901 -3.880 -12.239 1.00 91.62 79 ARG A N 1
ATOM 593 C CA . ARG A 1 79 ? 16.190 -3.420 -12.768 1.00 91.62 79 ARG A CA 1
ATOM 594 C C . ARG A 1 79 ? 16.329 -1.910 -12.595 1.00 91.62 79 ARG A C 1
ATOM 596 O O . ARG A 1 79 ? 15.613 -1.141 -13.233 1.00 91.62 79 ARG A O 1
ATOM 603 N N . ILE A 1 80 ? 17.271 -1.503 -11.753 1.00 86.44 80 ILE A N 1
ATOM 604 C CA . ILE A 1 80 ? 17.701 -0.111 -11.628 1.00 86.44 80 ILE A CA 1
ATOM 605 C C . ILE A 1 80 ? 18.732 0.127 -12.735 1.00 86.44 80 ILE A C 1
ATOM 607 O O . ILE A 1 80 ? 19.756 -0.554 -12.767 1.00 86.44 80 ILE A O 1
ATOM 611 N N . GLY A 1 81 ? 18.392 1.005 -13.680 1.00 71.88 81 GLY A N 1
ATOM 612 C CA . GLY A 1 81 ? 19.287 1.443 -14.756 1.00 71.88 81 GLY A CA 1
ATOM 613 C C . GLY A 1 81 ? 20.258 2.520 -14.306 1.00 71.88 81 GLY A C 1
ATOM 614 O O . GLY A 1 81 ? 19.940 3.217 -13.314 1.00 71.88 81 GLY A O 1
#

Foldseek 3Di:
DDPLVVVLVVLCQLVVVDDDPVVLQVVLVVQLVVVVVVVDPPRSVVSSCCSVVSVSLVVVLVVCVVVVHHSPDHSVNRDDD

pLDDT: mean 96.5, std 4.93, range [64.19, 98.75]

Radius of gyration: 13.59 Å; chains: 1; bounding box: 37×24×30 Å

Secondary structure (DSSP, 8-state):
--HHHHHHHHHHHHTTS---HHHHHHHHHHHHHHHHHTT-SSHHHHHHHHHHTTHHHHHHHHHHHHTTS-TT--GGGS---